Protein AF-A0A2P2DXV4-F1 (afdb_monomer)

Nearest PDB structures (foldseek):
  1ub9-assembly1_A-2  TM=8.455E-01  e=1.772E-02  Pyrococcus horikoshii OT3
  2mlg-assembly1_A  TM=8.282E-01  e=2.810E-02  Fuselloviridae
  1sfx-assembly1_A  TM=6.505E-01  e=4.158E-03  Archaeoglobus fulgidus DSM 4304
  5eri-assembly1_A-2  TM=5.593E-01  e=5.780E-03  Clostridioides difficile
  5hli-assembly1_A  TM=5.956E-01  e=4.456E-02  Staphylococcus epidermidis

Sequence (109 aa):
MLQLSKGYKFAILRNDYFWKNHYDKDRMRRELNYNQRAFKIHSHIEPRKWCDAENLSHELQLDKREIMFIAKKWKEYGLCEVIERKERYRIKYKIRTKKLKLYYLLYSS

Foldseek 3Di:
DDPFDPLLVVQLVVVVVCVVPDDDVVVVVVLVVLVVLLVVLCVVQAVDAKDKLVVSCVVVVHDSVSSVVSQVVCVVSVFKDWDWDDDPPDIIIMIHGDPDDCPRDGDDD

Solvent-accessible surface area (backbone atoms only — not comparable to full-atom values): 6518 Å² total; per-residue (Å²): 130,88,85,70,53,73,62,44,55,49,49,39,53,54,36,55,52,46,64,75,74,55,92,48,70,69,60,48,52,52,50,51,52,50,46,50,50,52,48,56,53,43,71,65,37,64,89,44,79,69,43,47,44,67,58,49,19,65,77,68,74,43,59,49,67,56,54,49,50,54,49,51,55,34,34,77,55,69,43,29,50,75,47,81,42,85,50,101,89,47,79,46,45,37,41,26,62,54,101,65,87,70,92,60,72,65,85,70,134

Secondary structure (DSSP, 8-state):
-----HHHHHHHHHHHHHHHH---HHHHHHHHHHHHHHHHHHHHHTTSS-EEHHHHHHHHT--HHHHHHHHHHHHHTTSEEEEEEEETTEEEEEEEE-S---TT-----

Structure (mmCIF, N/CA/C/O backbone):
data_AF-A0A2P2DXV4-F1
#
_entry.id   AF-A0A2P2DXV4-F1
#
loop_
_atom_site.group_PDB
_atom_site.id
_atom_site.type_symbol
_atom_site.label_atom_id
_atom_site.label_alt_id
_atom_site.label_comp_id
_atom_site.label_asym_id
_atom_site.label_entity_id
_atom_site.label_seq_id
_atom_site.pdbx_PDB_ins_code
_atom_site.Cartn_x
_atom_site.Cartn_y
_atom_site.Cartn_z
_atom_site.occupancy
_atom_site.B_iso_or_equiv
_atom_site.auth_seq_id
_atom_site.auth_comp_id
_atom_site.auth_asym_id
_atom_site.auth_atom_id
_atom_site.pdbx_PDB_model_num
ATOM 1 N N . MET A 1 1 ? -16.215 -5.104 -20.819 1.00 35.31 1 MET A N 1
ATOM 2 C CA . MET A 1 1 ? -14.879 -4.462 -20.829 1.00 35.31 1 MET A CA 1
ATOM 3 C C . MET A 1 1 ? -14.800 -3.541 -19.613 1.00 35.31 1 MET A C 1
ATOM 5 O O . MET A 1 1 ? -15.664 -2.685 -19.488 1.00 35.31 1 MET A O 1
ATOM 9 N N . LEU A 1 2 ? -13.872 -3.751 -18.671 1.00 43.06 2 LEU A N 1
ATOM 10 C CA . LEU A 1 2 ? -13.746 -2.890 -17.481 1.00 43.06 2 LEU A CA 1
ATOM 11 C C . LEU A 1 2 ? -13.359 -1.467 -17.922 1.00 43.06 2 LEU A C 1
ATOM 13 O O . LEU A 1 2 ? -12.266 -1.266 -18.450 1.00 43.06 2 LEU A O 1
ATOM 17 N N . GLN A 1 3 ? -14.243 -0.483 -17.733 1.00 53.28 3 GLN A N 1
ATOM 18 C CA . GLN A 1 3 ? -13.903 0.923 -17.956 1.00 53.28 3 GLN A CA 1
ATOM 19 C C . GLN A 1 3 ? -12.964 1.389 -16.839 1.00 53.28 3 GLN A C 1
ATOM 21 O O . GLN A 1 3 ? -13.383 1.716 -15.732 1.00 53.28 3 GLN A O 1
ATOM 26 N N . LEU A 1 4 ? -11.665 1.372 -17.131 1.00 60.28 4 LEU A N 1
ATOM 27 C CA . LEU A 1 4 ? -10.632 1.884 -16.235 1.00 60.28 4 LEU A CA 1
ATOM 28 C C . LEU A 1 4 ? -10.792 3.401 -16.057 1.00 60.28 4 LEU A C 1
ATOM 30 O O . LEU A 1 4 ? -11.074 4.113 -17.027 1.00 60.28 4 LEU A O 1
ATOM 34 N N . SER A 1 5 ? -10.572 3.901 -14.837 1.00 64.94 5 SER A N 1
ATOM 35 C CA . SER A 1 5 ? -10.611 5.341 -14.557 1.00 64.94 5 SER A CA 1
ATOM 36 C C . SER A 1 5 ? -9.545 6.089 -15.372 1.00 64.94 5 SER A C 1
ATOM 38 O O . SER A 1 5 ? -8.504 5.530 -15.728 1.00 64.94 5 SER A O 1
ATOM 40 N N . LYS A 1 6 ? -9.778 7.375 -15.667 1.00 68.62 6 LYS A N 1
ATOM 41 C CA . LYS A 1 6 ? -8.827 8.213 -16.425 1.00 68.62 6 LYS A CA 1
ATOM 42 C C . LYS A 1 6 ? -7.440 8.244 -15.766 1.00 68.62 6 LYS A C 1
ATOM 44 O O . LYS A 1 6 ? -6.437 8.110 -16.460 1.00 68.62 6 LYS A O 1
ATOM 49 N N . GLY A 1 7 ? -7.397 8.343 -14.434 1.00 58.47 7 GLY A N 1
ATOM 50 C CA . GLY A 1 7 ? -6.151 8.305 -13.661 1.00 58.47 7 GLY A CA 1
ATOM 51 C C . GLY A 1 7 ? -5.423 6.966 -13.775 1.00 58.47 7 GLY A C 1
ATOM 52 O O . GLY A 1 7 ? -4.207 6.940 -13.934 1.00 58.47 7 GLY A O 1
ATOM 53 N N . TYR A 1 8 ? -6.167 5.858 -13.790 1.00 60.22 8 TYR A N 1
ATOM 54 C CA . TYR A 1 8 ? -5.592 4.528 -13.961 1.00 60.22 8 TYR A CA 1
ATOM 55 C C . TYR A 1 8 ? -4.983 4.342 -15.356 1.00 60.22 8 TYR A C 1
ATOM 57 O O . TYR A 1 8 ? -3.853 3.886 -15.474 1.00 60.22 8 TYR A O 1
ATOM 65 N N . LYS A 1 9 ? -5.678 4.770 -16.418 1.00 64.62 9 LYS A N 1
ATOM 66 C CA . LYS A 1 9 ? -5.144 4.719 -17.792 1.00 64.62 9 LYS A CA 1
ATOM 67 C C . LYS A 1 9 ? -3.866 5.549 -17.951 1.00 64.62 9 LYS A C 1
ATOM 69 O O . LYS A 1 9 ? -2.929 5.111 -18.609 1.00 64.62 9 LYS A O 1
ATOM 74 N N . PHE A 1 10 ? -3.821 6.729 -17.335 1.00 65.12 10 PHE A N 1
ATOM 75 C CA . PHE A 1 10 ? -2.652 7.605 -17.389 1.00 65.12 10 PHE A CA 1
ATOM 76 C C . PHE A 1 10 ? -1.436 7.005 -16.668 1.00 65.12 10 PHE A C 1
ATOM 78 O O . PHE A 1 10 ? -0.324 7.071 -17.188 1.00 65.12 10 PHE A O 1
ATOM 85 N N . ALA A 1 11 ? -1.647 6.369 -15.511 1.00 60.91 11 ALA A N 1
ATOM 86 C CA . ALA A 1 11 ? -0.580 5.700 -14.767 1.00 60.91 11 ALA A CA 1
ATOM 87 C C . ALA A 1 11 ? 0.078 4.572 -15.581 1.00 60.91 11 ALA A C 1
ATOM 89 O O . ALA A 1 11 ? 1.302 4.469 -15.585 1.00 60.91 11 ALA A O 1
ATOM 90 N N . ILE A 1 12 ? -0.717 3.787 -16.319 1.00 62.88 12 ILE A N 1
ATOM 91 C CA . ILE A 1 12 ? -0.214 2.733 -17.218 1.00 62.88 12 ILE A CA 1
ATOM 92 C C . ILE A 1 12 ? 0.675 3.326 -18.308 1.00 62.88 12 ILE A C 1
ATOM 94 O O . ILE A 1 12 ? 1.815 2.906 -18.476 1.00 62.88 12 ILE A O 1
ATOM 98 N N . LEU A 1 13 ? 0.174 4.346 -19.009 1.00 63.25 13 LEU A N 1
ATOM 99 C CA . LEU A 1 13 ? 0.897 4.971 -20.118 1.00 63.25 13 LEU A CA 1
ATOM 100 C C . LEU A 1 13 ? 2.225 5.595 -19.670 1.00 63.25 13 LEU A C 1
ATOM 102 O O . LEU A 1 13 ? 3.229 5.468 -20.370 1.00 63.25 13 LEU A O 1
ATOM 106 N N . ARG A 1 14 ? 2.249 6.245 -18.498 1.00 61.12 14 ARG A N 1
ATOM 107 C CA . ARG A 1 14 ? 3.474 6.840 -17.940 1.00 61.12 14 ARG A CA 1
ATOM 108 C C . ARG A 1 14 ? 4.521 5.773 -17.613 1.00 61.12 14 ARG A C 1
ATOM 110 O O . ARG A 1 14 ? 5.700 5.980 -17.886 1.00 61.12 14 ARG A O 1
ATOM 117 N N . ASN A 1 15 ? 4.082 4.638 -17.078 1.00 61.94 15 ASN A N 1
ATOM 118 C CA . ASN A 1 15 ? 4.935 3.487 -16.797 1.00 61.94 15 ASN A CA 1
ATOM 119 C C . ASN A 1 15 ? 5.572 2.928 -18.062 1.00 61.94 15 ASN A C 1
ATOM 121 O O . ASN A 1 15 ? 6.790 2.816 -18.154 1.00 61.94 15 ASN A O 1
ATOM 125 N N . ASP A 1 16 ? 4.734 2.618 -19.051 1.00 61.53 16 ASP A N 1
ATOM 126 C CA . ASP A 1 16 ? 5.177 2.022 -20.307 1.00 61.53 16 ASP A CA 1
ATOM 127 C C . ASP A 1 16 ? 6.176 2.935 -21.021 1.00 61.53 16 ASP A C 1
ATOM 129 O O . ASP A 1 16 ? 7.174 2.463 -21.566 1.00 61.53 16 ASP A O 1
ATOM 133 N N . TYR A 1 17 ? 5.937 4.250 -20.994 1.00 63.41 17 TYR A N 1
ATOM 134 C CA . TYR A 1 17 ? 6.866 5.230 -21.546 1.00 63.41 17 TYR A CA 1
ATOM 135 C C . TYR A 1 17 ? 8.197 5.255 -20.788 1.00 63.41 17 TYR A C 1
ATOM 137 O O . TYR A 1 17 ? 9.255 5.269 -21.414 1.00 63.41 17 TYR A O 1
ATOM 145 N N . PHE A 1 18 ? 8.165 5.253 -19.455 1.00 58.19 18 PHE A N 1
ATOM 146 C CA . PHE A 1 18 ? 9.375 5.262 -18.639 1.00 58.19 18 PHE A CA 1
ATOM 147 C C . PHE A 1 18 ? 10.252 4.032 -18.922 1.00 58.19 18 PHE A C 1
ATOM 149 O O . PHE A 1 18 ? 11.429 4.179 -19.249 1.00 58.19 18 PHE A O 1
ATOM 156 N N . TRP A 1 19 ? 9.665 2.832 -18.897 1.00 57.75 19 TRP A N 1
ATOM 157 C CA . TRP A 1 19 ? 10.398 1.577 -19.093 1.00 57.75 19 TRP A CA 1
ATOM 158 C C . TRP A 1 19 ? 10.979 1.406 -20.491 1.00 57.75 19 TRP A C 1
ATOM 160 O O . TRP A 1 19 ? 12.034 0.794 -20.645 1.00 57.75 19 TRP A O 1
ATOM 170 N N . LYS A 1 20 ? 10.319 1.958 -21.512 1.00 65.38 20 LYS A N 1
ATOM 171 C CA . LYS A 1 20 ? 10.841 1.938 -22.883 1.00 65.38 20 LYS A CA 1
ATOM 172 C C . LYS A 1 20 ? 12.051 2.851 -23.075 1.00 65.38 20 LYS A C 1
ATOM 174 O O . LYS A 1 20 ? 12.853 2.579 -23.961 1.00 65.38 20 LYS A O 1
ATOM 179 N N . ASN A 1 21 ? 12.181 3.911 -22.274 1.00 61.75 21 ASN A N 1
ATOM 180 C CA . ASN A 1 21 ? 13.141 4.988 -22.532 1.00 61.75 21 ASN A CA 1
ATOM 181 C C . ASN A 1 21 ? 14.254 5.121 -21.478 1.00 61.75 21 ASN A C 1
ATOM 183 O O . ASN A 1 21 ? 15.274 5.752 -21.752 1.00 61.75 21 ASN A O 1
ATOM 187 N N . HIS A 1 22 ? 14.097 4.545 -20.283 1.00 55.94 22 HIS A N 1
ATOM 188 C CA . HIS A 1 22 ? 15.062 4.683 -19.192 1.00 55.94 22 HIS A CA 1
ATOM 189 C C . HIS A 1 22 ? 15.444 3.322 -18.602 1.00 55.94 22 HIS A C 1
ATOM 191 O O . HIS A 1 22 ? 14.724 2.741 -17.792 1.00 55.94 22 HIS A O 1
ATOM 197 N N . TYR A 1 23 ? 16.615 2.824 -19.005 1.00 58.44 23 TYR A N 1
ATOM 198 C CA . TYR A 1 23 ? 17.184 1.570 -18.518 1.00 58.44 23 TYR A CA 1
ATOM 199 C C . TYR A 1 23 ? 18.177 1.833 -17.376 1.00 58.44 23 TYR A C 1
ATOM 201 O O . TYR A 1 23 ? 19.367 2.042 -17.600 1.00 58.44 23 TYR A O 1
ATOM 209 N N . ASP A 1 24 ? 17.682 1.831 -16.139 1.00 63.44 24 ASP A N 1
ATOM 210 C CA . ASP A 1 24 ? 18.496 1.899 -14.918 1.00 63.44 24 ASP A CA 1
ATOM 211 C C . ASP A 1 24 ? 18.271 0.618 -14.098 1.00 63.44 24 ASP A C 1
ATOM 213 O O . ASP A 1 24 ? 17.201 0.410 -13.518 1.00 63.44 24 ASP A O 1
ATOM 217 N N . LYS A 1 25 ? 19.282 -0.263 -14.065 1.00 65.31 25 LYS A N 1
ATOM 218 C CA . LYS A 1 25 ? 19.203 -1.587 -13.418 1.00 65.31 25 LYS A CA 1
ATOM 219 C C . LYS A 1 25 ? 18.973 -1.505 -11.905 1.00 65.31 25 LYS A C 1
ATOM 221 O O . LYS A 1 25 ? 18.253 -2.340 -11.352 1.00 65.31 25 LYS A O 1
ATOM 226 N N . ASP A 1 26 ? 19.543 -0.513 -11.227 1.00 63.44 26 ASP A N 1
ATOM 227 C CA . ASP A 1 26 ? 19.407 -0.369 -9.773 1.00 63.44 26 ASP A CA 1
ATOM 228 C C . ASP A 1 26 ? 18.059 0.236 -9.397 1.00 63.44 26 ASP A C 1
ATOM 230 O O . ASP A 1 26 ? 17.449 -0.129 -8.384 1.00 63.44 26 ASP A O 1
ATOM 234 N N . ARG A 1 27 ? 17.545 1.140 -10.235 1.00 64.50 27 ARG A N 1
ATOM 235 C CA . ARG A 1 27 ? 16.162 1.603 -10.132 1.00 64.50 27 ARG A CA 1
ATOM 236 C C . ARG A 1 27 ? 15.175 0.465 -10.396 1.00 64.50 27 ARG A C 1
ATOM 238 O O . ARG A 1 27 ? 14.289 0.264 -9.570 1.00 64.50 27 ARG A O 1
ATOM 245 N N . MET A 1 28 ? 15.388 -0.346 -11.436 1.00 63.81 28 MET A N 1
ATOM 246 C CA . MET A 1 28 ? 14.588 -1.549 -11.715 1.00 63.81 28 MET A CA 1
ATOM 247 C C . MET A 1 28 ? 14.530 -2.494 -10.520 1.00 63.81 28 MET A C 1
ATOM 249 O O . MET A 1 28 ? 13.452 -2.941 -10.138 1.00 63.81 28 MET A O 1
ATOM 253 N N . ARG A 1 29 ? 15.678 -2.791 -9.901 1.00 66.75 29 ARG A N 1
ATOM 254 C CA . ARG A 1 29 ? 15.746 -3.700 -8.750 1.00 66.75 29 ARG A CA 1
ATOM 255 C C . ARG A 1 29 ? 14.973 -3.162 -7.548 1.00 66.75 29 ARG A C 1
ATOM 257 O O . ARG A 1 29 ? 14.253 -3.911 -6.890 1.00 66.75 29 ARG A O 1
ATOM 264 N N . ARG A 1 30 ? 15.101 -1.862 -7.268 1.00 67.00 30 ARG A N 1
ATOM 265 C CA . ARG A 1 30 ? 14.346 -1.200 -6.195 1.00 67.00 30 ARG A CA 1
ATOM 266 C C . ARG A 1 30 ? 12.848 -1.208 -6.482 1.00 67.00 30 ARG A C 1
ATOM 268 O O . ARG A 1 30 ? 12.074 -1.568 -5.600 1.00 67.00 30 ARG A O 1
ATOM 275 N N . GLU A 1 31 ? 12.441 -0.879 -7.702 1.00 66.81 31 GLU A N 1
ATOM 276 C CA . GLU A 1 31 ? 11.031 -0.874 -8.103 1.00 66.81 31 GLU A CA 1
ATOM 277 C C . GLU A 1 31 ? 10.428 -2.289 -8.108 1.00 66.81 31 GLU A C 1
ATOM 279 O O . GLU A 1 31 ? 9.316 -2.469 -7.620 1.00 66.81 31 GLU A O 1
ATOM 284 N N . LEU A 1 32 ? 11.176 -3.319 -8.521 1.00 69.62 32 LEU A N 1
ATOM 285 C CA . LEU A 1 32 ? 10.789 -4.730 -8.371 1.00 69.62 32 LEU A CA 1
ATOM 286 C C . LEU A 1 32 ? 10.518 -5.094 -6.908 1.00 69.62 32 LEU A C 1
ATOM 288 O O . LEU A 1 32 ? 9.472 -5.669 -6.610 1.00 69.62 32 LEU A O 1
ATOM 292 N N . ASN A 1 33 ? 11.409 -4.713 -5.989 1.00 73.25 33 ASN A N 1
ATOM 293 C CA . ASN A 1 33 ? 11.218 -4.962 -4.558 1.00 73.25 33 ASN A CA 1
ATOM 294 C C . ASN A 1 33 ? 9.975 -4.235 -4.014 1.00 73.25 33 ASN A C 1
ATOM 296 O O . ASN A 1 33 ? 9.186 -4.830 -3.278 1.00 73.25 33 ASN A O 1
ATOM 300 N N . TYR A 1 34 ? 9.758 -2.973 -4.398 1.00 73.06 34 TYR A N 1
ATOM 301 C CA . TYR A 1 34 ? 8.558 -2.223 -4.011 1.00 73.06 34 TYR A CA 1
ATOM 302 C C . TYR A 1 34 ? 7.278 -2.852 -4.564 1.00 73.06 34 TYR A C 1
ATOM 304 O O . TYR A 1 34 ? 6.302 -3.002 -3.830 1.00 73.06 34 TYR A O 1
ATOM 312 N N . ASN A 1 35 ? 7.287 -3.279 -5.826 1.00 73.38 35 ASN A N 1
ATOM 313 C CA . ASN A 1 35 ? 6.145 -3.929 -6.462 1.00 73.38 35 ASN A CA 1
ATOM 314 C C . ASN A 1 35 ? 5.835 -5.284 -5.810 1.00 73.38 35 ASN A C 1
ATOM 316 O O . ASN A 1 35 ? 4.669 -5.596 -5.577 1.00 73.38 35 ASN A O 1
ATOM 320 N N . GLN A 1 36 ? 6.856 -6.060 -5.435 1.00 78.44 36 GLN A N 1
ATOM 321 C CA . GLN A 1 36 ? 6.679 -7.298 -4.671 1.00 78.44 36 GLN A CA 1
ATOM 322 C C . GLN A 1 36 ? 6.027 -7.037 -3.308 1.00 78.44 36 GLN A C 1
ATOM 324 O O . GLN A 1 36 ? 5.089 -7.739 -2.926 1.00 78.44 36 GLN A O 1
ATOM 329 N N . ARG A 1 37 ? 6.472 -6.003 -2.582 1.00 83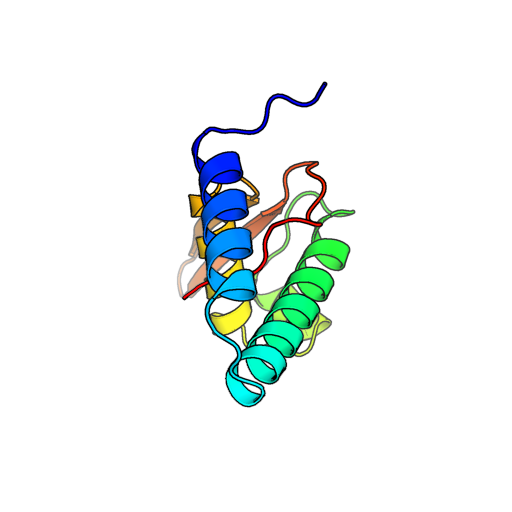.31 37 ARG A N 1
ATOM 330 C CA . ARG A 1 37 ? 5.869 -5.612 -1.296 1.00 83.31 37 ARG A CA 1
ATOM 331 C C . ARG A 1 37 ? 4.429 -5.136 -1.469 1.00 83.31 37 ARG A C 1
ATOM 333 O O . ARG A 1 37 ? 3.553 -5.573 -0.726 1.00 83.31 37 ARG A O 1
ATOM 340 N N . ALA A 1 38 ? 4.164 -4.305 -2.474 1.00 83.62 38 ALA A N 1
ATOM 341 C CA . ALA A 1 38 ? 2.823 -3.841 -2.813 1.00 83.62 38 ALA A CA 1
ATOM 342 C C . ALA A 1 38 ? 1.891 -5.014 -3.160 1.00 83.62 38 ALA A C 1
ATOM 344 O O . ALA A 1 38 ? 0.765 -5.072 -2.669 1.00 83.62 38 ALA A O 1
ATOM 345 N N . PHE A 1 39 ? 2.373 -5.994 -3.927 1.00 82.56 39 PHE A N 1
ATOM 346 C CA . PHE A 1 39 ? 1.623 -7.210 -4.232 1.00 82.56 39 PHE A CA 1
ATOM 347 C C . PHE A 1 39 ? 1.334 -8.036 -2.973 1.00 82.56 39 PHE A C 1
ATOM 349 O O . PHE A 1 39 ? 0.192 -8.436 -2.759 1.00 82.56 39 PHE A O 1
ATOM 356 N N . LYS A 1 40 ? 2.327 -8.226 -2.092 1.00 84.00 40 LYS A N 1
ATOM 357 C CA . LYS A 1 40 ? 2.151 -8.926 -0.808 1.00 84.00 40 LYS A CA 1
ATOM 358 C C . LYS A 1 40 ? 1.067 -8.263 0.049 1.00 84.00 40 LYS A C 1
ATOM 360 O O . LYS A 1 40 ? 0.192 -8.950 0.566 1.00 84.00 40 LYS A O 1
ATOM 365 N N . ILE A 1 41 ? 1.088 -6.931 0.152 1.00 88.25 41 ILE A N 1
ATOM 366 C CA . ILE A 1 41 ? 0.057 -6.155 0.859 1.00 88.25 41 ILE A CA 1
ATOM 367 C C . ILE A 1 41 ? -1.311 -6.364 0.206 1.00 88.25 41 ILE A C 1
ATOM 369 O O . ILE A 1 41 ? -2.290 -6.616 0.905 1.00 88.25 41 ILE A O 1
ATOM 373 N N . HIS A 1 42 ? -1.393 -6.283 -1.123 1.00 85.56 42 HIS A N 1
ATOM 374 C CA . HIS A 1 42 ? -2.660 -6.429 -1.830 1.00 85.56 42 HIS A CA 1
ATOM 375 C C . HIS A 1 42 ? -3.282 -7.805 -1.614 1.00 85.56 42 HIS A C 1
ATOM 377 O O . HIS A 1 42 ? -4.425 -7.877 -1.180 1.00 85.56 42 HIS A O 1
ATOM 383 N N . SER A 1 43 ? -2.537 -8.877 -1.886 1.00 83.56 43 SER A N 1
ATOM 384 C CA . SER A 1 43 ? -3.026 -10.258 -1.786 1.00 83.56 43 SER A CA 1
ATOM 385 C C . SER A 1 43 ? -3.492 -10.606 -0.374 1.00 83.56 43 SER A C 1
ATOM 387 O O . SER A 1 43 ? -4.349 -11.463 -0.186 1.00 83.56 43 SER A O 1
ATOM 389 N N . HIS A 1 44 ? -2.958 -9.909 0.628 1.00 86.88 44 HIS A N 1
ATOM 390 C CA . HIS A 1 44 ? -3.367 -10.062 2.015 1.00 86.88 44 HIS A CA 1
ATOM 391 C C . HIS A 1 44 ? -4.628 -9.265 2.376 1.00 86.88 44 HIS A C 1
ATOM 393 O O . HIS A 1 44 ? -5.437 -9.723 3.183 1.00 86.88 44 HIS A O 1
ATOM 399 N N . ILE A 1 45 ? -4.817 -8.080 1.782 1.00 87.88 45 ILE A N 1
ATOM 400 C CA . ILE A 1 45 ? -6.008 -7.241 1.992 1.00 87.88 45 ILE A CA 1
ATOM 401 C C . ILE A 1 45 ? -7.191 -7.718 1.144 1.00 87.88 45 ILE A C 1
ATOM 403 O O . ILE A 1 45 ? -8.312 -7.670 1.628 1.00 87.88 45 ILE A O 1
ATOM 407 N N . GLU A 1 46 ? -6.974 -8.177 -0.090 1.00 83.81 46 GLU A N 1
ATOM 408 C CA . GLU A 1 46 ? -8.028 -8.541 -1.051 1.00 83.81 46 GLU A CA 1
ATOM 409 C C . GLU A 1 46 ? -9.102 -9.500 -0.4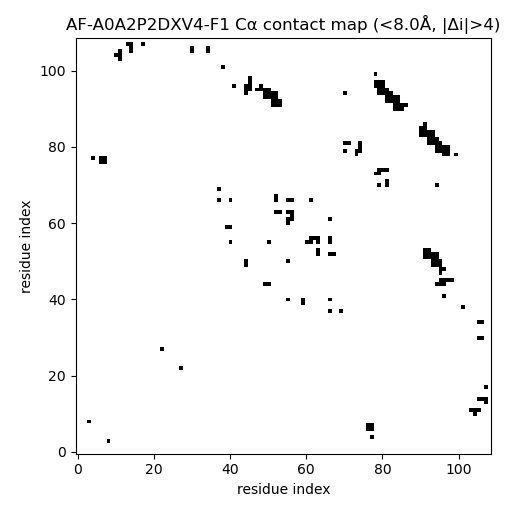97 1.00 83.81 46 GLU A C 1
ATOM 411 O O . GLU A 1 46 ? -10.289 -9.202 -0.666 1.00 83.81 46 GLU A O 1
ATOM 416 N N . PRO A 1 47 ? -8.765 -10.602 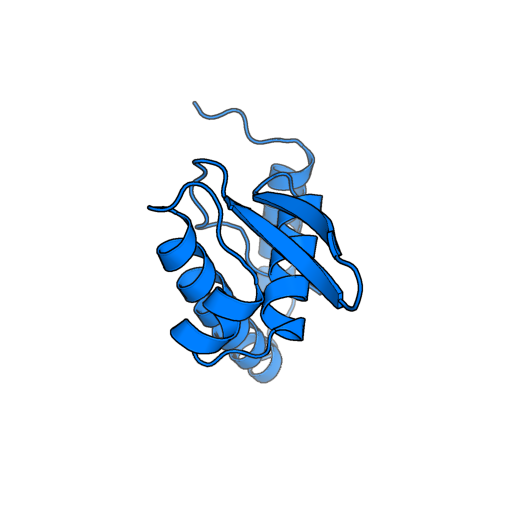0.208 1.00 83.50 47 PRO A N 1
ATOM 417 C CA . PRO A 1 47 ? -9.788 -11.480 0.774 1.00 83.50 47 PRO A CA 1
ATOM 418 C C . PRO A 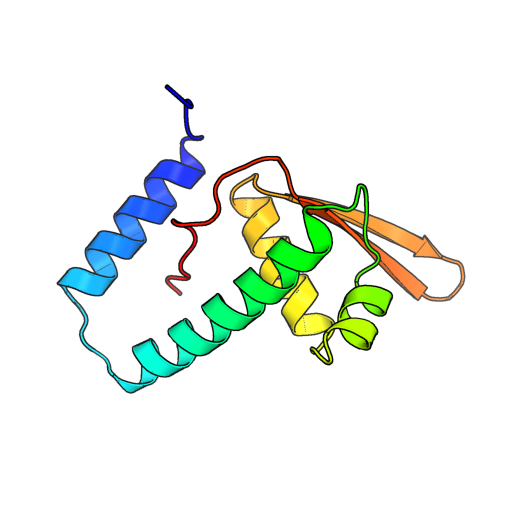1 47 ? -10.522 -10.863 1.981 1.00 83.50 47 PRO A C 1
ATOM 420 O O . PRO A 1 47 ? -11.487 -11.439 2.482 1.00 83.50 47 PRO A O 1
ATOM 423 N N . ARG A 1 48 ? -10.085 -9.701 2.482 1.00 82.75 48 ARG A N 1
ATOM 424 C CA . ARG A 1 48 ? -10.562 -9.066 3.717 1.00 82.75 48 ARG A CA 1
ATOM 425 C C . ARG A 1 48 ? -11.336 -7.778 3.402 1.00 82.75 48 ARG A C 1
ATOM 427 O O . ARG A 1 48 ? -11.029 -7.039 2.476 1.00 82.75 48 ARG A O 1
ATOM 434 N N . LYS A 1 49 ? -12.359 -7.454 4.205 1.00 82.88 49 LYS A N 1
ATOM 435 C CA . LYS A 1 49 ? -13.159 -6.226 3.990 1.00 82.88 49 LYS A CA 1
ATOM 436 C C . LYS A 1 49 ? -12.407 -4.946 4.365 1.00 82.88 49 LYS A C 1
ATOM 438 O O . LYS A 1 49 ? -12.462 -3.979 3.621 1.00 82.88 49 LYS A O 1
ATOM 443 N N . TRP A 1 50 ? -11.766 -4.914 5.529 1.00 90.81 50 TRP A N 1
ATOM 444 C CA . TRP A 1 50 ? -10.983 -3.778 6.020 1.00 90.81 50 TRP A CA 1
ATOM 445 C C . TRP A 1 50 ? -9.822 -4.310 6.853 1.00 90.81 50 TRP A C 1
ATOM 447 O O . TRP A 1 50 ? -10.025 -5.196 7.683 1.00 90.81 50 TRP A O 1
ATOM 457 N N . CYS A 1 51 ? -8.632 -3.749 6.670 1.00 92.12 51 CYS A N 1
ATOM 458 C CA . CYS A 1 51 ? -7.441 -4.120 7.427 1.00 92.12 51 CYS A CA 1
ATOM 459 C C . CYS A 1 51 ? -6.827 -2.902 8.110 1.00 92.12 51 CYS A C 1
ATOM 461 O O . CYS A 1 51 ? -6.703 -1.842 7.498 1.00 92.12 51 CYS A O 1
ATOM 463 N N . ASP A 1 52 ? -6.427 -3.059 9.370 1.00 93.12 52 ASP A N 1
ATOM 464 C CA . ASP A 1 52 ? -5.670 -2.045 10.099 1.00 93.12 52 ASP A CA 1
ATOM 465 C C . ASP A 1 52 ? -4.202 -2.058 9.651 1.00 93.12 52 ASP A C 1
ATOM 467 O O . ASP A 1 52 ? -3.574 -3.1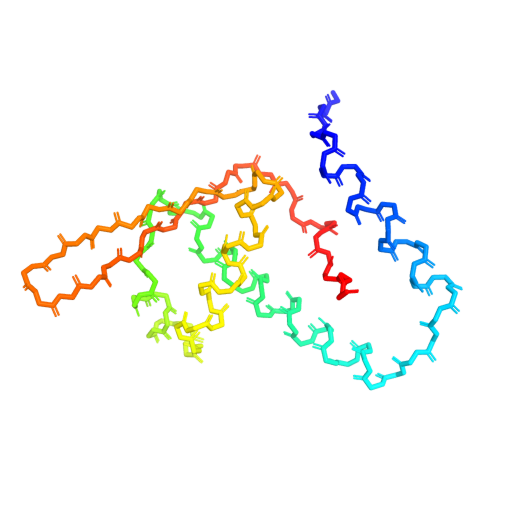15 9.588 1.00 93.12 52 ASP A O 1
ATOM 471 N N . ALA A 1 53 ? -3.633 -0.884 9.372 1.00 92.88 53 ALA A N 1
ATOM 472 C CA . ALA A 1 53 ? -2.242 -0.760 8.926 1.00 92.88 53 ALA A CA 1
ATOM 473 C C . ALA A 1 53 ? -1.227 -1.289 9.958 1.00 92.88 53 ALA A C 1
ATOM 475 O O . ALA A 1 53 ? -0.170 -1.784 9.577 1.00 92.88 53 ALA A O 1
ATOM 476 N N . GLU A 1 54 ? -1.550 -1.218 11.255 1.00 92.00 54 GLU A N 1
ATOM 477 C CA . GLU A 1 54 ? -0.732 -1.812 12.324 1.00 92.00 54 GLU A CA 1
ATOM 478 C C . GLU A 1 54 ? -0.727 -3.341 12.248 1.00 92.00 54 GLU A C 1
ATOM 480 O O . GLU A 1 54 ? 0.341 -3.947 12.294 1.00 92.00 54 GLU A O 1
ATOM 485 N N . ASN A 1 55 ? -1.890 -3.960 12.031 1.00 92.00 55 ASN A N 1
ATOM 486 C CA . ASN A 1 55 ? -1.980 -5.412 11.886 1.00 92.00 55 ASN A CA 1
ATOM 487 C C . ASN A 1 55 ? -1.259 -5.875 10.617 1.00 92.00 55 ASN A C 1
ATOM 489 O O . ASN A 1 55 ? -0.512 -6.843 10.662 1.00 92.00 55 ASN A O 1
ATOM 493 N N . LEU A 1 56 ? -1.414 -5.146 9.506 1.00 93.12 56 LEU A N 1
ATOM 494 C CA . LEU A 1 56 ? -0.682 -5.428 8.267 1.00 93.12 56 LEU A CA 1
ATOM 495 C C . LEU A 1 56 ? 0.834 -5.342 8.461 1.00 93.12 56 LEU A C 1
ATOM 497 O O . LEU A 1 56 ? 1.559 -6.189 7.951 1.00 93.12 56 LEU A O 1
ATOM 501 N N . SER A 1 57 ? 1.312 -4.337 9.198 1.00 94.25 57 SER A N 1
ATOM 502 C CA . SER A 1 57 ? 2.737 -4.175 9.508 1.00 94.25 57 SER A CA 1
ATOM 503 C C . SER A 1 57 ? 3.278 -5.375 10.282 1.00 94.25 57 SER A C 1
ATOM 505 O O . SER A 1 57 ? 4.300 -5.938 9.892 1.00 94.25 57 SER A O 1
ATOM 507 N N . HIS A 1 58 ? 2.548 -5.817 11.308 1.00 94.25 58 HIS A N 1
ATOM 508 C CA . HIS A 1 58 ? 2.917 -6.974 12.117 1.00 94.25 58 HIS A CA 1
ATOM 509 C C . HIS A 1 58 ? 2.861 -8.293 11.324 1.00 94.25 58 HIS A C 1
ATOM 511 O O . HIS A 1 58 ? 3.827 -9.048 11.307 1.00 94.25 58 HIS A O 1
ATOM 517 N N . GLU A 1 59 ? 1.755 -8.562 10.626 1.00 93.25 59 GLU A N 1
ATOM 518 C CA . GLU A 1 59 ? 1.536 -9.816 9.889 1.00 93.25 59 GLU A CA 1
ATOM 519 C C . GLU A 1 59 ? 2.478 -9.964 8.686 1.00 93.25 59 GLU A C 1
ATOM 521 O O . GLU A 1 59 ? 2.934 -11.065 8.384 1.00 93.25 59 GLU A O 1
ATOM 526 N N . LEU A 1 60 ? 2.783 -8.867 7.988 1.00 90.62 60 LEU A N 1
ATOM 527 C CA . LEU A 1 60 ? 3.621 -8.902 6.787 1.00 90.62 60 LEU A CA 1
ATOM 528 C C . LEU A 1 60 ? 5.104 -8.663 7.069 1.00 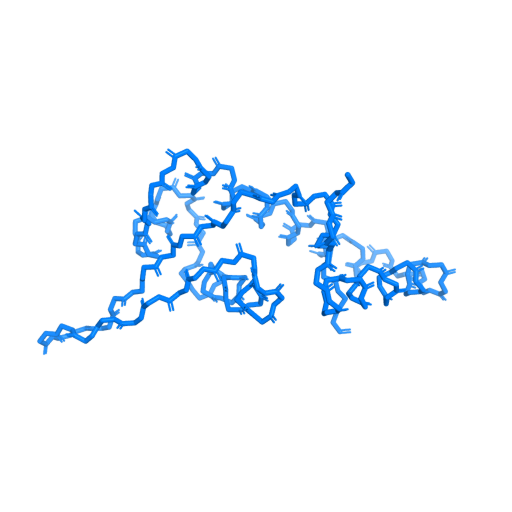90.62 60 LEU A C 1
ATOM 530 O O . LEU A 1 60 ? 5.899 -8.841 6.138 1.00 90.62 60 LEU A O 1
ATOM 534 N N . GLN A 1 61 ? 5.452 -8.290 8.307 1.00 93.06 61 GLN A N 1
ATOM 535 C CA . GLN A 1 61 ? 6.780 -7.827 8.722 1.00 93.06 61 GLN A CA 1
ATOM 536 C C . GLN A 1 61 ? 7.287 -6.678 7.836 1.00 93.06 61 GLN A C 1
ATOM 538 O O . GLN A 1 61 ? 8.413 -6.687 7.343 1.00 93.06 61 GLN A O 1
ATOM 543 N N . LEU A 1 62 ? 6.414 -5.698 7.587 1.00 90.44 62 LEU A N 1
ATOM 544 C CA . LEU A 1 62 ? 6.708 -4.514 6.775 1.00 90.44 62 LEU A CA 1
ATOM 545 C C . LEU A 1 62 ? 6.574 -3.246 7.612 1.00 90.44 62 LEU A C 1
ATOM 547 O O . LEU A 1 62 ? 5.766 -3.190 8.540 1.00 90.44 62 LEU A O 1
ATOM 551 N N . ASP A 1 63 ? 7.315 -2.199 7.252 1.00 91.31 63 ASP A N 1
ATOM 552 C CA . ASP A 1 63 ? 7.195 -0.901 7.916 1.00 91.31 63 ASP A CA 1
ATOM 553 C C . ASP A 1 63 ? 5.785 -0.322 7.691 1.00 91.31 63 ASP A C 1
ATOM 555 O O . ASP A 1 63 ? 5.293 -0.210 6.563 1.00 91.31 63 ASP A O 1
ATOM 559 N N . LYS A 1 64 ? 5.121 0.089 8.777 1.00 91.25 64 LYS A N 1
ATOM 560 C CA . LYS A 1 64 ? 3.815 0.759 8.727 1.00 91.25 64 LYS A CA 1
ATOM 561 C C . LYS A 1 64 ? 3.828 1.987 7.809 1.00 91.25 64 LYS A C 1
ATOM 563 O O . LYS A 1 64 ? 2.847 2.231 7.109 1.00 91.25 64 LYS A O 1
ATOM 568 N N . ARG A 1 65 ? 4.911 2.771 7.803 1.00 89.81 65 ARG A N 1
ATOM 569 C CA . ARG A 1 65 ? 5.086 3.939 6.925 1.00 89.81 65 ARG A CA 1
ATOM 570 C C . ARG A 1 65 ? 5.082 3.528 5.460 1.00 89.81 65 ARG A C 1
ATOM 572 O O . ARG A 1 65 ? 4.440 4.202 4.660 1.00 89.81 65 ARG A O 1
ATOM 579 N N . GLU A 1 66 ? 5.733 2.418 5.124 1.00 86.56 66 GLU A N 1
ATOM 580 C CA . GLU A 1 66 ? 5.761 1.876 3.765 1.00 86.56 66 GLU A CA 1
ATOM 581 C C . GLU A 1 66 ? 4.374 1.392 3.326 1.00 86.56 66 GLU A C 1
ATOM 583 O O . GLU A 1 66 ? 3.898 1.780 2.258 1.00 86.56 66 GLU A O 1
ATOM 588 N N . ILE A 1 67 ? 3.673 0.635 4.178 1.00 90.50 67 ILE A N 1
ATOM 589 C CA . ILE A 1 67 ? 2.294 0.204 3.900 1.00 90.50 67 ILE A CA 1
ATOM 590 C C . ILE A 1 67 ? 1.389 1.416 3.662 1.00 90.50 67 ILE A C 1
ATOM 592 O O . ILE A 1 67 ? 0.619 1.451 2.702 1.00 90.50 67 ILE A O 1
ATOM 596 N N . MET A 1 68 ? 1.497 2.437 4.515 1.00 92.38 68 MET A N 1
ATOM 597 C CA . MET A 1 68 ? 0.706 3.658 4.387 1.00 92.38 68 MET A CA 1
ATOM 598 C C . MET A 1 68 ? 1.062 4.466 3.143 1.00 92.38 68 MET A C 1
ATOM 600 O O . MET A 1 68 ? 0.171 5.059 2.537 1.00 92.38 68 MET A O 1
ATOM 604 N N . PHE A 1 69 ? 2.333 4.495 2.750 1.00 88.06 69 PHE A N 1
ATOM 605 C CA . PHE A 1 69 ? 2.776 5.143 1.522 1.00 88.06 69 PHE A CA 1
ATOM 606 C C . PHE A 1 69 ? 2.157 4.471 0.290 1.00 88.06 69 PHE A C 1
ATOM 608 O O . PHE A 1 69 ? 1.516 5.149 -0.515 1.00 88.06 69 PHE A O 1
ATOM 615 N N . ILE A 1 70 ? 2.240 3.139 0.207 1.00 86.12 70 ILE A N 1
ATOM 616 C CA . ILE A 1 70 ? 1.636 2.345 -0.873 1.00 86.12 70 ILE A CA 1
ATOM 617 C C . ILE A 1 70 ? 0.114 2.538 -0.900 1.00 86.12 70 ILE A C 1
ATOM 619 O O . ILE A 1 70 ? -0.455 2.844 -1.947 1.00 86.12 70 ILE A O 1
ATOM 623 N N . ALA A 1 71 ? -0.557 2.445 0.251 1.00 88.56 71 ALA A N 1
ATOM 624 C CA . ALA A 1 71 ? -2.006 2.615 0.336 1.00 88.56 71 ALA A CA 1
ATOM 625 C C . ALA A 1 71 ? -2.462 4.034 -0.048 1.00 88.56 71 ALA A C 1
ATOM 627 O O . ALA A 1 71 ? -3.485 4.204 -0.708 1.00 88.56 71 ALA A O 1
ATOM 628 N N . LYS A 1 72 ? -1.705 5.078 0.316 1.00 88.56 72 LYS A N 1
ATOM 629 C CA . LYS A 1 72 ? -1.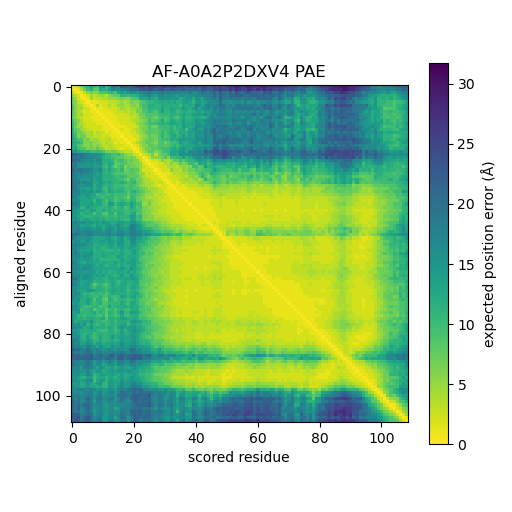998 6.454 -0.118 1.00 88.56 72 LYS A CA 1
ATOM 630 C C . LYS A 1 72 ? -1.867 6.598 -1.633 1.00 88.56 72 LYS A C 1
ATOM 632 O O . LYS A 1 72 ? -2.763 7.167 -2.251 1.00 88.56 72 LYS A O 1
ATOM 637 N N . LYS A 1 73 ? -0.831 6.013 -2.241 1.00 83.50 73 LYS A N 1
ATOM 638 C CA . LYS A 1 73 ? -0.699 5.983 -3.704 1.00 83.50 73 LYS A CA 1
ATOM 639 C C . LYS A 1 73 ? -1.835 5.225 -4.368 1.00 83.50 73 LYS A C 1
ATOM 641 O O . LYS A 1 73 ? -2.424 5.710 -5.327 1.00 83.50 73 LYS A O 1
ATOM 646 N N . TRP A 1 74 ? -2.230 4.085 -3.819 1.00 84.88 74 TRP A N 1
ATOM 647 C CA . TRP A 1 74 ? -3.389 3.362 -4.325 1.00 84.88 74 TRP A CA 1
ATOM 648 C C . TRP A 1 74 ? -4.689 4.164 -4.230 1.00 84.88 74 TRP A C 1
ATOM 650 O O . TRP A 1 74 ? -5.510 4.110 -5.147 1.00 84.88 74 TRP A O 1
ATOM 660 N N . LYS A 1 75 ? -4.866 4.943 -3.160 1.00 85.44 75 LYS A N 1
ATOM 661 C CA . LYS A 1 75 ? -6.003 5.855 -3.006 1.00 85.44 75 LYS A CA 1
ATOM 662 C C . LYS A 1 75 ? -6.015 6.942 -4.085 1.00 85.44 75 LYS A C 1
ATOM 664 O O . LYS A 1 75 ? -7.082 7.184 -4.642 1.00 85.44 75 LYS A O 1
ATOM 669 N N . GLU A 1 76 ? -4.867 7.542 -4.418 1.00 80.88 76 GLU A N 1
ATOM 670 C CA . GLU A 1 76 ? -4.742 8.540 -5.503 1.00 80.88 76 GLU A CA 1
ATOM 671 C C . GLU A 1 76 ? -5.248 7.986 -6.848 1.00 80.88 76 GLU A C 1
ATOM 673 O O . GLU A 1 76 ? -5.963 8.670 -7.577 1.00 80.88 76 GLU A O 1
ATOM 678 N N . TYR A 1 77 ? -4.961 6.716 -7.144 1.00 75.38 77 TYR A N 1
ATOM 679 C CA . TYR A 1 77 ? -5.424 6.043 -8.366 1.00 75.38 77 TYR A CA 1
ATOM 680 C C . TYR A 1 77 ? -6.815 5.394 -8.240 1.00 75.38 77 TYR A C 1
ATOM 682 O O . TYR A 1 77 ? -7.296 4.751 -9.176 1.00 75.38 77 TYR A O 1
ATOM 690 N N . GLY A 1 78 ? -7.487 5.566 -7.098 1.00 76.44 78 GLY A N 1
ATOM 691 C CA . GLY A 1 78 ? -8.849 5.088 -6.857 1.00 76.44 78 GLY A CA 1
ATOM 692 C C . GLY A 1 78 ? -8.977 3.586 -6.591 1.00 76.44 78 GLY A C 1
ATOM 693 O O . GLY A 1 78 ? -10.078 3.050 -6.734 1.00 76.44 78 GLY A O 1
ATOM 694 N N . LEU A 1 79 ? -7.892 2.919 -6.197 1.00 79.50 79 LEU A N 1
ATOM 695 C CA . LEU A 1 79 ? -7.777 1.457 -6.076 1.00 79.50 79 LEU A CA 1
ATOM 696 C C . LEU A 1 79 ? -8.101 0.922 -4.701 1.00 79.50 79 LEU A C 1
ATOM 698 O O . LEU A 1 79 ? -8.524 -0.220 -4.551 1.00 79.50 79 LEU A O 1
ATOM 702 N N . CYS A 1 80 ? -7.875 1.745 -3.693 1.00 85.81 80 CYS A N 1
ATOM 703 C CA . CYS A 1 80 ? -8.227 1.428 -2.334 1.00 85.81 80 CYS A CA 1
ATOM 704 C C . CYS A 1 80 ? -8.890 2.634 -1.683 1.00 85.81 80 CYS A C 1
ATOM 706 O O . CYS A 1 80 ? -8.817 3.769 -2.159 1.00 85.81 80 CYS A O 1
ATOM 708 N N . GLU A 1 81 ? -9.537 2.369 -0.565 1.00 89.56 81 GLU A N 1
ATOM 709 C CA . GLU A 1 81 ? -9.981 3.382 0.369 1.00 89.56 81 GLU A CA 1
ATOM 710 C C . GLU A 1 81 ? -9.080 3.331 1.596 1.00 89.56 81 GLU A C 1
ATOM 712 O O . GLU A 1 81 ? -8.697 2.255 2.059 1.00 89.56 81 GLU A O 1
ATOM 717 N N . VAL A 1 82 ? -8.745 4.511 2.113 1.00 92.00 82 VAL A N 1
ATOM 718 C CA . VAL A 1 82 ? -8.004 4.668 3.365 1.00 92.00 82 VAL A CA 1
ATOM 719 C C . VAL A 1 82 ? -8.818 5.574 4.270 1.00 92.00 82 VAL A C 1
ATOM 721 O O . VAL A 1 82 ? -9.088 6.724 3.899 1.00 92.00 82 VAL A O 1
ATOM 724 N N . ILE A 1 83 ? -9.194 5.045 5.432 1.00 93.31 83 ILE A N 1
ATOM 725 C CA . ILE A 1 83 ? -9.893 5.764 6.496 1.00 93.31 83 ILE A CA 1
ATOM 726 C C . ILE A 1 83 ? -8.903 6.025 7.621 1.00 93.31 83 ILE A C 1
ATOM 728 O O . ILE A 1 83 ? -8.268 5.101 8.126 1.00 93.31 83 ILE A O 1
ATOM 732 N N . GLU A 1 84 ? -8.820 7.281 8.035 1.00 92.56 84 GLU A N 1
ATOM 733 C CA . GLU A 1 84 ? -8.121 7.692 9.243 1.00 92.56 84 GLU A CA 1
ATOM 734 C C . GLU A 1 84 ? -9.120 7.769 10.403 1.00 92.56 84 GLU A C 1
ATOM 736 O O . GLU A 1 84 ? -10.188 8.368 10.276 1.00 92.56 84 GLU A O 1
ATOM 741 N N . ARG A 1 85 ? -8.793 7.145 11.535 1.00 88.75 85 ARG A N 1
ATOM 742 C CA . ARG A 1 85 ? -9.563 7.228 12.778 1.00 88.75 85 ARG A CA 1
ATOM 743 C C . ARG A 1 85 ? -8.674 7.758 13.890 1.00 88.75 85 ARG A C 1
ATOM 745 O O . ARG A 1 85 ? -7.672 7.132 14.233 1.00 88.75 85 ARG A O 1
ATOM 752 N N . LYS A 1 86 ? -9.071 8.884 14.478 1.00 88.56 86 LYS A N 1
ATOM 753 C CA . LYS A 1 86 ? -8.467 9.398 15.709 1.00 88.56 86 LYS A CA 1
ATOM 754 C C . LYS A 1 86 ? -9.036 8.625 16.899 1.00 88.56 86 LYS A C 1
ATOM 756 O O . LYS A 1 86 ? -10.237 8.661 17.145 1.00 88.56 86 LYS A O 1
ATOM 761 N N . GLU A 1 87 ? -8.177 7.909 17.609 1.00 87.00 87 GLU A N 1
ATOM 762 C CA . GLU A 1 87 ? -8.456 7.332 18.926 1.00 87.00 87 GLU A CA 1
ATOM 763 C C . GLU A 1 87 ? -7.813 8.212 20.010 1.00 87.00 87 GLU A C 1
ATOM 765 O O . GLU A 1 87 ? -6.944 9.028 19.704 1.00 87.00 87 GLU A O 1
ATOM 770 N N . ARG A 1 88 ? -8.204 8.031 21.284 1.00 83.88 88 ARG A N 1
ATOM 771 C CA . ARG A 1 88 ? -7.766 8.872 22.423 1.00 83.88 88 ARG A CA 1
ATOM 772 C C . ARG A 1 88 ? -6.258 9.162 22.476 1.00 83.88 88 ARG A C 1
ATOM 774 O O . ARG A 1 88 ? -5.888 10.250 22.893 1.00 83.88 88 ARG A O 1
ATOM 781 N N . TYR A 1 89 ? -5.411 8.222 22.047 1.00 87.75 89 TYR A N 1
ATOM 782 C CA . TYR A 1 89 ? -3.948 8.347 22.129 1.00 87.75 89 TYR A CA 1
ATOM 783 C C . TYR A 1 89 ? -3.212 8.021 20.824 1.00 87.75 89 TYR A C 1
ATOM 785 O O . TYR A 1 89 ? -1.984 7.986 20.804 1.00 87.75 89 TYR A O 1
ATOM 793 N N . ARG A 1 90 ? -3.928 7.727 19.730 1.00 85.06 90 ARG A N 1
ATOM 794 C CA . ARG A 1 90 ? -3.291 7.321 18.468 1.00 85.06 90 ARG A CA 1
ATOM 795 C C . ARG A 1 90 ? -4.181 7.527 17.256 1.00 85.06 90 ARG A C 1
ATOM 797 O O . ARG A 1 90 ? -5.401 7.598 17.359 1.00 85.06 90 ARG A O 1
ATOM 804 N N . ILE A 1 91 ? -3.552 7.540 16.089 1.00 86.69 91 ILE A N 1
ATOM 805 C CA . ILE A 1 91 ? -4.235 7.535 14.798 1.00 86.69 91 ILE A CA 1
ATOM 806 C C . ILE A 1 91 ? -4.177 6.119 14.227 1.00 86.69 91 ILE A C 1
ATOM 808 O O . ILE A 1 91 ? -3.090 5.574 14.022 1.00 86.69 91 ILE A O 1
ATOM 812 N N . LYS A 1 92 ? -5.344 5.535 13.948 1.00 88.56 92 LYS A N 1
ATOM 813 C CA . LYS A 1 92 ? -5.466 4.268 13.222 1.00 88.56 92 LYS A CA 1
ATOM 814 C C . LYS A 1 92 ? -5.822 4.506 11.768 1.00 88.56 92 LYS A C 1
ATOM 816 O O . LYS A 1 92 ? -6.664 5.342 11.451 1.00 88.56 92 LYS A O 1
ATOM 821 N N . TYR A 1 93 ? -5.230 3.701 10.897 1.00 92.69 93 TYR A N 1
ATOM 822 C CA . TYR A 1 93 ? -5.532 3.704 9.474 1.00 92.69 93 TYR A CA 1
ATOM 823 C C . TYR A 1 93 ? -6.123 2.363 9.074 1.00 92.69 93 TYR A C 1
ATOM 825 O O . TYR A 1 93 ? -5.508 1.322 9.309 1.00 92.69 93 TYR A O 1
ATOM 833 N N . LYS A 1 94 ? -7.297 2.407 8.446 1.00 92.62 94 LYS A N 1
ATOM 834 C CA . LYS A 1 94 ? -7.957 1.241 7.862 1.00 92.62 94 LYS A CA 1
ATOM 835 C C . LYS A 1 94 ? -7.891 1.312 6.350 1.00 92.62 94 LYS A C 1
ATOM 837 O O . LYS A 1 94 ? -8.184 2.357 5.772 1.00 92.62 94 LYS A O 1
ATOM 842 N N . ILE A 1 95 ? -7.526 0.198 5.729 1.00 93.06 95 ILE A N 1
ATOM 843 C CA . ILE A 1 95 ? -7.331 0.069 4.287 1.00 93.06 95 ILE A CA 1
ATOM 844 C C . ILE A 1 95 ? -8.297 -0.987 3.752 1.00 93.06 95 ILE A C 1
ATOM 846 O O . ILE A 1 95 ? -8.446 -2.056 4.344 1.00 93.06 95 ILE A O 1
ATOM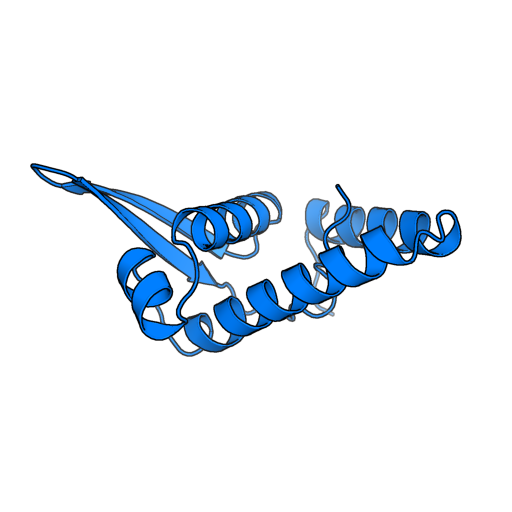 850 N N . ARG A 1 96 ? -8.941 -0.684 2.625 1.00 90.50 96 ARG A N 1
ATOM 851 C CA . ARG A 1 96 ? -9.764 -1.624 1.856 1.00 90.50 96 ARG A CA 1
ATOM 852 C C . ARG A 1 96 ? -9.418 -1.513 0.385 1.00 90.50 96 ARG A C 1
ATOM 854 O O . ARG A 1 96 ? -9.534 -0.428 -0.182 1.00 90.50 96 ARG A O 1
ATOM 861 N N . THR A 1 97 ? -9.036 -2.615 -0.245 1.00 84.81 97 THR A N 1
ATOM 862 C CA . THR A 1 97 ? -8.827 -2.667 -1.695 1.00 84.81 97 THR A CA 1
ATOM 863 C C . THR A 1 97 ? -10.172 -2.810 -2.409 1.00 84.81 97 THR A C 1
ATOM 865 O O . THR A 1 97 ? -11.110 -3.437 -1.912 1.00 84.81 97 THR A O 1
ATOM 868 N N . LYS A 1 98 ? -10.314 -2.170 -3.569 1.00 80.12 98 LYS A N 1
ATOM 869 C CA . LYS A 1 98 ? -11.442 -2.409 -4.475 1.00 80.12 98 LYS A CA 1
ATOM 870 C C . LYS A 1 98 ? -11.128 -3.643 -5.320 1.00 80.12 98 LYS A C 1
ATOM 872 O O . LYS A 1 98 ? -9.962 -3.908 -5.594 1.00 80.12 98 LYS A O 1
ATOM 877 N N . LYS A 1 99 ? -12.156 -4.369 -5.775 1.00 66.25 99 LYS A N 1
ATOM 878 C CA . LYS A 1 99 ? -11.998 -5.497 -6.711 1.00 66.25 99 LYS A CA 1
ATOM 879 C C . LYS A 1 99 ? -11.475 -4.993 -8.063 1.00 66.25 99 LYS A C 1
ATOM 881 O O . LYS A 1 99 ? -12.259 -4.681 -8.955 1.00 66.25 99 LYS A O 1
ATOM 886 N N . LEU A 1 100 ? -10.159 -4.867 -8.200 1.00 61.50 100 LEU A N 1
ATOM 887 C CA . LEU A 1 100 ? -9.469 -4.435 -9.414 1.00 61.50 100 LEU A CA 1
ATOM 888 C C . LEU A 1 100 ? -8.230 -5.310 -9.631 1.00 61.50 100 LEU A C 1
ATOM 890 O O . LEU A 1 100 ? -7.543 -5.679 -8.684 1.00 61.50 100 LEU A O 1
ATOM 894 N N . LYS A 1 101 ? -7.937 -5.640 -10.894 1.00 53.12 101 LYS A N 1
ATOM 895 C CA . LYS A 1 101 ? -6.748 -6.421 -11.261 1.00 53.12 101 LYS A CA 1
ATOM 896 C C . LYS A 1 101 ? -5.510 -5.526 -11.150 1.00 53.12 101 LYS A C 1
ATOM 898 O O . LYS A 1 101 ? -5.374 -4.565 -11.899 1.00 53.12 101 LYS A O 1
ATOM 903 N N . LEU A 1 102 ? -4.618 -5.834 -10.210 1.00 53.06 102 LEU A N 1
ATOM 904 C CA . LEU A 1 102 ? -3.493 -4.971 -9.825 1.00 53.06 102 LEU A CA 1
ATOM 905 C C . LEU A 1 102 ? -2.245 -5.090 -10.720 1.00 53.06 102 LEU A C 1
ATOM 907 O O . LEU A 1 102 ? -1.237 -4.449 -10.444 1.00 53.06 102 LEU A O 1
ATOM 911 N N . TYR A 1 103 ? -2.324 -5.845 -11.822 1.00 46.91 103 TYR A N 1
ATOM 912 C CA . TYR A 1 103 ? -1.203 -6.128 -12.734 1.00 46.91 103 TYR A CA 1
ATOM 913 C C . TYR A 1 103 ? -0.569 -4.899 -13.418 1.00 46.91 103 TYR A C 1
ATOM 915 O O . TYR A 1 103 ? 0.438 -5.050 -14.095 1.00 46.91 103 TYR A O 1
ATOM 923 N N . TYR A 1 104 ? -1.117 -3.694 -13.238 1.00 43.62 104 TYR A N 1
ATOM 924 C CA . TYR A 1 104 ? -0.702 -2.497 -13.976 1.00 43.62 104 TYR A CA 1
ATOM 925 C C . TYR A 1 104 ? -0.266 -1.309 -13.110 1.00 43.62 104 TYR A C 1
ATOM 927 O O . TYR A 1 104 ? -0.032 -0.214 -13.617 1.00 43.62 104 TYR A O 1
ATOM 935 N N . LEU A 1 105 ? -0.144 -1.503 -11.799 1.00 48.41 105 LEU A N 1
ATOM 936 C CA . LEU A 1 105 ? 0.260 -0.443 -10.874 1.00 48.41 105 LEU A CA 1
ATOM 937 C C . LEU A 1 105 ? 1.721 -0.572 -10.505 1.00 48.41 105 LEU A C 1
ATOM 939 O O . LEU A 1 105 ? 2.057 -0.718 -9.331 1.00 48.41 105 LEU A O 1
ATOM 943 N N . LEU A 1 106 ? 2.589 -0.537 -11.514 1.00 48.75 106 LEU A N 1
ATOM 944 C CA . LEU 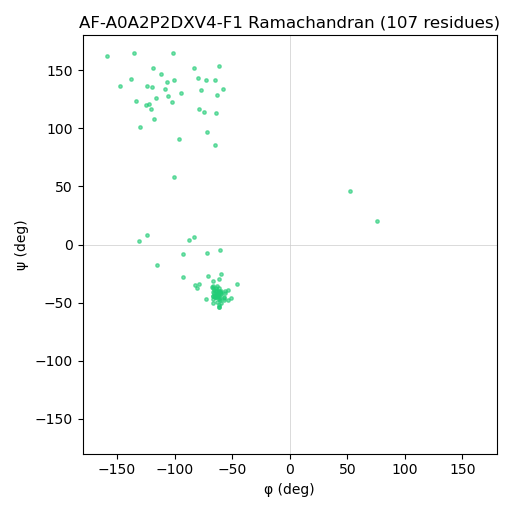A 1 106 ? 3.992 -0.308 -11.213 1.00 48.75 106 LEU A CA 1
ATOM 945 C C . LEU A 1 106 ? 4.160 1.164 -10.823 1.00 48.75 106 LEU A C 1
ATOM 947 O O . LEU A 1 106 ? 3.511 2.061 -11.367 1.00 48.75 106 LEU A O 1
ATOM 951 N N . TYR A 1 107 ? 5.015 1.402 -9.845 1.00 42.34 107 TYR A N 1
ATOM 952 C CA . TYR A 1 107 ? 5.534 2.728 -9.566 1.00 42.34 107 TYR A CA 1
ATOM 953 C C . TYR A 1 107 ? 6.248 3.285 -10.803 1.00 42.34 107 TYR A C 1
ATOM 955 O O . TYR A 1 107 ? 7.098 2.612 -11.366 1.00 42.34 107 TYR A O 1
ATOM 963 N N . SER A 1 108 ? 5.968 4.537 -11.157 1.00 36.97 108 SER A N 1
ATOM 964 C CA . SER A 1 108 ? 6.997 5.424 -11.699 1.00 36.97 108 SER A CA 1
ATOM 965 C C . SER A 1 108 ? 7.072 6.613 -10.745 1.00 36.97 108 SER A C 1
ATOM 967 O O . SER A 1 108 ? 6.063 7.312 -10.577 1.00 36.97 108 SER A O 1
ATOM 969 N N . SER A 1 109 ? 8.213 6.804 -10.084 1.00 38.34 109 SER A N 1
ATOM 970 C CA . SER A 1 109 ? 8.535 8.047 -9.370 1.00 38.34 109 SER A CA 1
ATOM 971 C C . SER A 1 109 ? 8.346 9.270 -10.271 1.00 38.34 109 SER A C 1
ATOM 973 O O . SER A 1 109 ? 8.740 9.224 -11.458 1.00 38.34 109 SER A O 1
#

Mean predicted aligned error: 9.44 Å

Radius of gyration: 14.89 Å; Cα contacts (8 Å, |Δi|>4): 108; chains: 1; bounding box: 34×21×45 Å

Organism: NCBI:txid1917863

pLDDT: mean 75.57, std 15.8, range [35.31, 94.25]